Protein AF-A0A2V9YWN1-F1 (afdb_monomer)

Radius of gyration: 20.36 Å; Cα contacts (8 Å, |Δi|>4): 54; chains: 1; bounding box: 58×31×37 Å

Secondary structure (DSSP, 8-state):
---EE-S-TTT----EEGGGGTT-HHHHHTSHHHHHHHHHHHTT----TTTTTHHHHHHH-HHHHHHHHHHHHS----TTS------------GGGG--

Structure (mmCIF, N/CA/C/O backbone):
data_AF-A0A2V9YWN1-F1
#
_entry.id   AF-A0A2V9YWN1-F1
#
loop_
_atom_site.group_PDB
_atom_site.id
_atom_site.type_symbol
_atom_site.label_atom_id
_atom_site.label_alt_id
_atom_site.label_comp_id
_atom_site.label_asym_id
_atom_site.label_entity_id
_atom_site.label_seq_id
_atom_site.pdbx_PDB_ins_code
_atom_site.Cartn_x
_atom_site.Cartn_y
_atom_site.Cartn_z
_atom_site.occupancy
_atom_site.B_iso_or_equiv
_atom_site.auth_seq_id
_atom_site.auth_comp_id
_atom_site.auth_asym_id
_atom_site.auth_atom_id
_atom_site.pdbx_PDB_model_num
ATOM 1 N N . ALA A 1 1 ? -20.474 5.206 0.190 1.00 69.75 1 ALA A N 1
ATOM 2 C CA . ALA A 1 1 ? -19.546 4.139 0.611 1.00 69.75 1 ALA A CA 1
ATOM 3 C C . ALA A 1 1 ? -20.042 3.548 1.926 1.00 69.75 1 ALA A C 1
ATOM 5 O O . ALA A 1 1 ? -20.411 4.292 2.829 1.00 69.75 1 ALA A O 1
ATOM 6 N N . ASP A 1 2 ? -20.105 2.227 2.003 1.00 89.94 2 ASP A N 1
ATOM 7 C CA . ASP A 1 2 ? -20.673 1.408 3.083 1.00 89.94 2 ASP A CA 1
ATOM 8 C C . ASP A 1 2 ? -19.731 1.218 4.285 1.00 89.94 2 ASP A C 1
ATOM 10 O O . ASP A 1 2 ? -20.113 0.569 5.249 1.00 89.94 2 ASP A O 1
ATOM 14 N N . GLY A 1 3 ? -18.539 1.824 4.286 1.00 92.56 3 GLY A N 1
ATOM 15 C CA . GLY A 1 3 ? -17.574 1.751 5.395 1.00 92.56 3 GLY A CA 1
ATOM 16 C C . GLY A 1 3 ? -16.682 0.509 5.378 1.00 92.56 3 GLY A C 1
ATOM 17 O O . GLY A 1 3 ? -15.942 0.290 6.337 1.00 92.56 3 GLY A O 1
ATOM 18 N N . THR A 1 4 ? -16.737 -0.284 4.308 1.00 95.62 4 THR A N 1
ATOM 19 C CA . THR A 1 4 ? -15.873 -1.450 4.136 1.00 95.62 4 THR A CA 1
ATOM 20 C C . THR A 1 4 ? -14.432 -1.020 3.862 1.00 95.62 4 THR A C 1
ATOM 22 O O . THR A 1 4 ? -14.169 -0.123 3.060 1.00 95.62 4 THR A O 1
ATOM 25 N N . VAL A 1 5 ? -13.488 -1.663 4.547 1.00 95.62 5 VAL A N 1
ATOM 26 C CA . VAL A 1 5 ? -12.055 -1.404 4.413 1.00 95.62 5 VAL A CA 1
ATOM 27 C C . VAL A 1 5 ? -11.446 -2.397 3.434 1.00 95.62 5 VAL A C 1
ATOM 29 O O . VAL A 1 5 ? -11.574 -3.610 3.611 1.00 95.62 5 VAL A O 1
ATOM 32 N N . TRP A 1 6 ? -10.739 -1.876 2.432 1.00 95.62 6 TRP A N 1
ATOM 33 C CA . TRP A 1 6 ? -10.033 -2.659 1.417 1.00 95.62 6 TRP A CA 1
ATOM 34 C C . TRP A 1 6 ? -8.517 -2.435 1.485 1.00 95.62 6 TRP A C 1
ATOM 36 O O . TRP A 1 6 ? -8.077 -1.335 1.830 1.00 95.62 6 TRP A O 1
ATOM 46 N N . PRO A 1 7 ? -7.694 -3.442 1.132 1.00 93.31 7 PRO A N 1
ATOM 47 C CA . PRO A 1 7 ? -6.237 -3.324 1.165 1.00 93.31 7 PRO A CA 1
ATOM 48 C C . PRO A 1 7 ? -5.678 -2.514 -0.011 1.00 93.31 7 PRO A C 1
ATOM 50 O O . PRO A 1 7 ? -4.640 -1.869 0.124 1.00 93.31 7 PRO A O 1
ATOM 53 N N . CYS A 1 8 ? -6.334 -2.567 -1.174 1.00 91.00 8 CYS A N 1
ATOM 54 C CA . CYS A 1 8 ? -5.994 -1.776 -2.353 1.00 91.00 8 CYS A CA 1
ATOM 55 C C . CYS A 1 8 ? -7.203 -1.644 -3.292 1.00 91.00 8 CYS A C 1
ATOM 57 O O . CYS A 1 8 ? -8.166 -2.405 -3.197 1.00 91.00 8 CYS A O 1
ATOM 59 N N . CYS A 1 9 ? -7.120 -0.704 -4.233 1.00 87.50 9 CYS A N 1
ATOM 60 C CA . CYS A 1 9 ? -8.180 -0.397 -5.197 1.00 87.50 9 CYS A CA 1
ATOM 61 C C . CYS A 1 9 ? -8.438 -1.488 -6.248 1.00 87.50 9 CYS A C 1
ATOM 63 O O . CYS A 1 9 ? -9.487 -1.466 -6.879 1.00 87.50 9 CYS A O 1
ATOM 65 N N . VAL A 1 10 ? -7.495 -2.413 -6.456 1.00 90.00 10 VAL A N 1
ATOM 66 C CA . VAL A 1 10 ? -7.609 -3.454 -7.494 1.00 90.00 10 VAL A CA 1
ATOM 67 C C . VAL A 1 10 ? -8.172 -4.747 -6.921 1.00 90.00 10 VAL A C 1
ATOM 69 O O . VAL A 1 10 ? -9.121 -5.303 -7.456 1.00 90.00 10 VAL A O 1
ATOM 72 N N . ARG A 1 11 ? -7.572 -5.237 -5.832 1.00 89.38 11 ARG A N 1
ATOM 73 C CA . ARG A 1 11 ? -7.929 -6.524 -5.229 1.00 89.38 11 ARG A CA 1
ATOM 74 C C . ARG A 1 11 ? -9.223 -6.437 -4.416 1.00 89.38 11 ARG A C 1
ATOM 76 O O . ARG A 1 11 ? -9.965 -7.406 -4.384 1.00 89.38 11 ARG A O 1
ATOM 83 N N . ALA A 1 12 ? -9.486 -5.283 -3.793 1.00 91.19 12 ALA A N 1
ATOM 84 C CA . ALA A 1 12 ? -10.740 -4.973 -3.101 1.00 91.19 12 ALA A CA 1
ATOM 85 C C . ALA A 1 12 ? -11.219 -6.041 -2.089 1.00 91.19 12 ALA A C 1
ATOM 87 O O . ALA A 1 12 ? -12.421 -6.188 -1.868 1.00 91.19 12 ALA A O 1
ATOM 88 N N . ASP A 1 13 ? -10.300 -6.789 -1.455 1.00 93.38 13 ASP A N 1
ATOM 89 C CA . ASP A 1 13 ? -10.691 -7.779 -0.446 1.00 93.38 13 ASP A CA 1
ATOM 90 C C . ASP A 1 13 ? -11.428 -7.093 0.709 1.00 93.38 13 ASP A C 1
ATOM 92 O O . ASP A 1 13 ? -10.983 -6.065 1.227 1.00 93.38 13 ASP A O 1
ATOM 96 N N . ASN A 1 14 ? -12.520 -7.697 1.171 1.00 94.81 14 ASN A N 1
ATOM 97 C CA . ASN A 1 14 ? -13.244 -7.204 2.334 1.00 94.81 14 ASN A CA 1
ATOM 98 C C . ASN A 1 14 ? -12.496 -7.561 3.633 1.00 94.81 14 ASN A C 1
ATOM 100 O O . ASN A 1 14 ? -12.566 -8.693 4.127 1.00 94.81 14 ASN A O 1
ATOM 104 N N . LEU A 1 15 ? -11.796 -6.580 4.208 1.00 95.44 15 LEU A N 1
ATOM 105 C CA . LEU A 1 15 ? -11.077 -6.747 5.475 1.00 95.44 15 LEU A CA 1
ATOM 106 C C . LEU A 1 15 ? -11.997 -6.628 6.697 1.00 95.44 15 LEU A C 1
ATOM 108 O O . LEU A 1 15 ? -11.673 -7.166 7.753 1.00 95.44 15 LEU A O 1
ATOM 112 N N . GLY A 1 16 ? -13.140 -5.961 6.553 1.00 94.19 16 GLY A N 1
ATOM 113 C CA . GLY A 1 16 ? -14.093 -5.651 7.617 1.00 94.19 16 GLY A CA 1
ATOM 114 C C . GLY A 1 16 ? -14.768 -4.301 7.384 1.00 94.19 16 GLY A C 1
ATOM 115 O O . GLY A 1 16 ? -14.357 -3.534 6.508 1.00 94.19 16 GLY A O 1
ATOM 116 N N . ASN A 1 17 ? -15.796 -3.998 8.174 1.00 96.31 17 ASN A N 1
ATOM 117 C CA . ASN A 1 17 ? -16.509 -2.726 8.111 1.00 96.31 17 ASN A CA 1
ATOM 118 C C . ASN A 1 17 ? -16.193 -1.858 9.331 1.00 96.31 17 ASN A C 1
ATOM 120 O O . ASN A 1 17 ? -16.248 -2.329 10.461 1.00 96.31 17 ASN A O 1
ATOM 124 N N . LEU A 1 18 ? -15.911 -0.571 9.126 1.00 96.00 18 LEU A N 1
ATOM 125 C CA . LEU A 1 18 ? -15.627 0.355 10.228 1.00 96.00 18 LEU A CA 1
ATOM 126 C C . LEU A 1 18 ? -16.770 0.446 11.248 1.00 96.00 18 LEU A C 1
ATOM 128 O O . LEU A 1 18 ? -16.503 0.632 12.433 1.00 96.00 18 LEU A O 1
ATOM 132 N N . ARG A 1 19 ? -18.027 0.295 10.814 1.00 95.25 19 ARG A N 1
ATOM 133 C CA . ARG A 1 19 ? -19.201 0.385 11.697 1.00 95.25 19 ARG A CA 1
ATOM 134 C C . ARG A 1 19 ? -19.220 -0.714 12.759 1.00 95.25 19 ARG A C 1
ATOM 136 O O . ARG A 1 19 ? -19.615 -0.439 13.886 1.00 95.25 19 ARG A O 1
ATOM 143 N N . ASP A 1 20 ? -18.719 -1.901 12.426 1.00 95.50 20 ASP A N 1
ATOM 144 C CA . ASP A 1 20 ? -18.676 -3.053 13.338 1.00 95.50 20 ASP A CA 1
ATOM 145 C C . ASP A 1 20 ? -17.575 -2.911 14.400 1.00 95.50 20 ASP A C 1
ATOM 147 O O . ASP A 1 20 ? -17.615 -3.547 15.450 1.00 95.50 20 ASP A O 1
ATOM 151 N N . HIS A 1 21 ? -16.595 -2.045 14.139 1.00 93.62 21 HIS A N 1
ATOM 152 C CA . HIS A 1 21 ? -15.422 -1.827 14.982 1.00 93.62 21 HIS A CA 1
ATOM 153 C C . HIS A 1 21 ? -15.440 -0.461 15.683 1.00 93.62 21 HIS A C 1
ATOM 155 O O . HIS A 1 21 ? -14.386 0.065 16.034 1.00 93.62 21 HIS A O 1
ATOM 161 N N . ASN A 1 22 ? -16.622 0.147 15.862 1.00 95.38 22 ASN A N 1
ATOM 162 C CA . ASN A 1 22 ? -16.780 1.492 16.436 1.00 95.38 22 ASN A CA 1
ATOM 163 C C . ASN A 1 22 ? -15.854 2.535 15.775 1.00 95.38 22 ASN A C 1
ATOM 165 O O . ASN A 1 22 ? -15.280 3.402 16.431 1.00 95.38 22 ASN A O 1
ATOM 169 N N . TYR A 1 23 ? -15.676 2.409 14.458 1.00 94.69 23 TYR A N 1
ATOM 170 C CA . TYR A 1 23 ? -14.793 3.229 13.632 1.00 94.69 23 TYR A CA 1
ATOM 171 C C . TYR A 1 23 ? -13.299 3.184 14.011 1.00 94.69 23 TYR A C 1
ATOM 173 O O . TYR A 1 23 ? -12.520 4.000 13.514 1.00 94.69 23 TYR A O 1
ATOM 181 N N . ASP A 1 24 ? -12.853 2.204 14.804 1.00 95.44 24 ASP A N 1
ATOM 182 C CA . ASP A 1 24 ? -11.431 1.973 15.055 1.00 95.44 24 ASP A CA 1
ATOM 183 C C . ASP A 1 24 ? -10.784 1.199 13.897 1.00 95.44 24 ASP A C 1
ATOM 185 O O . ASP A 1 24 ? -10.712 -0.032 13.874 1.00 95.44 24 ASP A O 1
AT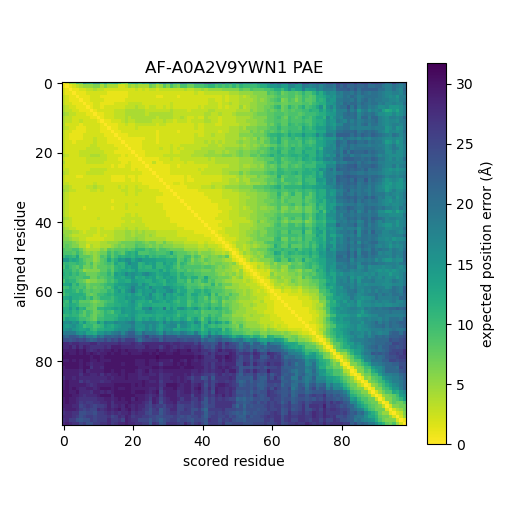OM 189 N N . PHE A 1 25 ? -10.257 1.948 12.929 1.00 95.94 25 PHE A N 1
ATOM 190 C CA . PHE A 1 25 ? -9.542 1.407 11.774 1.00 95.94 25 PHE A CA 1
ATOM 191 C C . PHE A 1 25 ? -8.357 0.502 12.145 1.00 95.94 25 PHE A C 1
ATOM 193 O O . PHE A 1 25 ? -8.055 -0.442 11.409 1.00 95.94 25 PHE A O 1
ATOM 200 N N . LYS A 1 26 ? -7.673 0.758 13.271 1.00 96.25 26 LYS A N 1
ATOM 201 C CA . LYS A 1 26 ? -6.462 0.009 13.641 1.00 96.25 26 LYS A CA 1
ATOM 202 C C . LYS A 1 26 ? -6.787 -1.459 13.887 1.00 96.25 26 LYS A C 1
ATOM 204 O O . LYS A 1 26 ? -6.006 -2.320 13.490 1.00 96.25 26 LYS A O 1
ATOM 209 N N . THR A 1 27 ? -7.951 -1.744 14.470 1.00 95.88 27 THR A N 1
ATOM 210 C CA . THR A 1 27 ? -8.401 -3.122 14.719 1.00 95.88 27 THR A CA 1
ATOM 211 C C . THR A 1 27 ? -8.472 -3.939 13.428 1.00 95.88 27 THR A C 1
ATOM 213 O O . THR A 1 27 ? -7.991 -5.070 13.385 1.00 95.88 27 THR A O 1
ATOM 216 N N . ILE A 1 28 ? -8.972 -3.341 12.345 1.00 96.56 28 ILE A N 1
ATOM 217 C CA . ILE A 1 28 ? -9.061 -3.982 11.030 1.00 96.56 28 ILE A CA 1
ATOM 218 C C . ILE A 1 28 ? -7.673 -4.046 10.376 1.00 96.56 28 ILE A C 1
ATOM 220 O O . ILE A 1 28 ? -7.268 -5.087 9.860 1.00 96.56 28 ILE A O 1
ATOM 224 N N . TRP A 1 29 ? -6.909 -2.950 10.419 1.00 96.00 29 TRP A N 1
ATOM 225 C CA . TRP A 1 29 ? -5.632 -2.818 9.706 1.00 96.00 29 TRP A CA 1
ATOM 226 C C . TRP A 1 29 ? -4.460 -3.592 10.330 1.00 96.00 29 TRP A C 1
ATOM 228 O O . TRP A 1 29 ? -3.473 -3.892 9.644 1.00 96.00 29 TRP A O 1
ATOM 238 N N . PHE A 1 30 ? -4.560 -3.962 11.604 1.00 96.25 30 PHE A N 1
ATOM 239 C CA . PHE A 1 30 ? -3.592 -4.820 12.295 1.00 96.25 30 PHE A CA 1
ATOM 240 C C . PHE A 1 30 ? -4.148 -6.212 12.636 1.00 96.25 30 PHE A C 1
ATOM 242 O O . PHE A 1 30 ? -3.446 -7.010 13.259 1.00 96.25 30 PHE A O 1
ATOM 249 N N . GLY A 1 31 ? -5.365 -6.528 12.183 1.00 95.00 31 GLY A N 1
ATOM 250 C CA . GLY A 1 31 ? -5.988 -7.840 12.345 1.00 95.00 31 GLY A CA 1
ATOM 251 C C . GLY A 1 31 ? -5.394 -8.933 11.447 1.00 95.00 31 GLY A C 1
ATOM 252 O O . GLY A 1 31 ? -4.512 -8.697 10.619 1.00 95.00 31 GLY A O 1
ATOM 253 N N . GLU A 1 32 ? -5.903 -10.156 11.589 1.00 95.75 32 GLU A N 1
ATOM 254 C CA . GLU A 1 32 ? -5.362 -11.333 10.891 1.00 95.75 32 GLU A CA 1
ATOM 255 C C . GLU A 1 32 ? -5.611 -11.321 9.377 1.00 95.75 32 GLU A C 1
ATOM 257 O O . GLU A 1 32 ? -4.694 -11.599 8.603 1.00 95.75 32 GLU A O 1
ATOM 262 N N . LYS A 1 33 ? -6.805 -10.903 8.928 1.00 95.25 33 LYS A N 1
ATOM 263 C CA . LYS A 1 33 ? -7.164 -10.876 7.495 1.00 95.25 33 LYS A CA 1
ATOM 264 C C . LYS A 1 33 ? -6.155 -10.094 6.654 1.00 95.25 33 LYS A C 1
ATOM 266 O O . LYS A 1 33 ? -5.703 -10.543 5.607 1.00 95.25 33 LYS A O 1
ATOM 271 N N . ILE A 1 34 ? -5.759 -8.917 7.126 1.00 96.38 34 ILE A N 1
ATOM 272 C CA . ILE A 1 34 ? -4.812 -8.069 6.403 1.00 96.38 34 ILE A CA 1
ATOM 273 C C . ILE A 1 34 ? -3.365 -8.563 6.527 1.00 96.38 34 ILE A C 1
ATOM 275 O O . ILE A 1 34 ? -2.579 -8.352 5.605 1.00 96.38 34 ILE A O 1
ATOM 279 N N . LYS A 1 35 ? -2.990 -9.262 7.610 1.00 96.62 35 LYS A N 1
ATOM 280 C CA . LYS A 1 35 ? -1.682 -9.940 7.691 1.00 96.62 35 LYS A CA 1
ATOM 281 C C . LYS A 1 35 ? -1.560 -11.023 6.623 1.00 96.62 35 LYS A C 1
ATOM 283 O O . LYS A 1 35 ? -0.529 -11.102 5.960 1.00 96.62 35 LYS A O 1
ATOM 288 N N . GLU A 1 36 ? -2.615 -11.802 6.410 1.00 96.19 36 GLU A N 1
ATOM 289 C CA . GLU A 1 36 ? -2.676 -12.803 5.345 1.00 96.19 36 GLU A CA 1
ATOM 290 C C . GLU A 1 36 ? -2.577 -12.173 3.951 1.00 96.19 36 GLU A C 1
ATOM 292 O O . GLU A 1 36 ? -1.756 -12.603 3.138 1.00 96.19 36 GLU A O 1
ATOM 297 N N . VAL A 1 37 ? -3.317 -11.091 3.699 1.00 95.81 37 VAL A N 1
ATOM 298 C CA . VAL A 1 37 ? -3.203 -10.341 2.438 1.00 95.81 37 VAL A CA 1
ATOM 299 C C . VAL A 1 37 ? -1.778 -9.815 2.231 1.00 95.81 37 VAL A C 1
ATOM 301 O O . VAL A 1 37 ? -1.211 -9.984 1.152 1.00 95.81 37 VAL A O 1
ATOM 304 N N . ARG A 1 38 ? -1.152 -9.225 3.259 1.00 95.56 38 ARG A N 1
ATOM 305 C CA . ARG A 1 38 ? 0.240 -8.742 3.184 1.00 95.56 38 ARG A CA 1
ATOM 306 C C . ARG A 1 38 ? 1.224 -9.875 2.898 1.00 95.56 38 ARG A C 1
ATOM 308 O O . ARG A 1 38 ? 2.122 -9.685 2.081 1.00 95.56 38 ARG A O 1
ATOM 315 N N . ARG A 1 39 ? 1.049 -11.041 3.527 1.00 96.75 39 ARG A N 1
ATOM 316 C CA . ARG A 1 39 ? 1.860 -12.241 3.273 1.00 96.75 39 ARG A CA 1
ATOM 317 C C . ARG A 1 39 ? 1.741 -12.690 1.815 1.00 96.75 39 ARG A C 1
ATOM 319 O O . ARG A 1 39 ? 2.764 -12.892 1.174 1.00 96.75 39 ARG A O 1
ATOM 326 N N . SER A 1 40 ? 0.521 -12.768 1.288 1.00 95.31 40 SER A N 1
ATOM 327 C CA . SER A 1 40 ? 0.242 -13.128 -0.110 1.00 95.31 40 SER A CA 1
ATOM 328 C C . SER A 1 40 ? 0.882 -12.147 -1.106 1.00 95.31 40 SER A C 1
ATOM 330 O O . SER A 1 40 ? 1.560 -12.543 -2.055 1.00 95.31 40 SER A O 1
ATOM 332 N N . ILE A 1 41 ? 0.769 -10.838 -0.846 1.00 93.62 41 ILE A N 1
ATOM 333 C CA . ILE A 1 41 ? 1.424 -9.800 -1.658 1.00 93.62 41 ILE A CA 1
ATOM 334 C C . ILE A 1 41 ? 2.952 -9.949 -1.610 1.00 93.62 41 ILE A C 1
ATOM 336 O O . ILE A 1 41 ? 3.604 -9.896 -2.651 1.00 93.62 41 ILE A O 1
ATOM 340 N N . ALA A 1 42 ? 3.528 -10.174 -0.425 1.00 93.31 42 ALA A N 1
ATOM 341 C CA . ALA A 1 42 ? 4.967 -10.384 -0.265 1.00 93.31 42 ALA A CA 1
ATOM 342 C C . ALA A 1 42 ? 5.457 -11.665 -0.966 1.00 93.31 42 ALA A C 1
ATOM 344 O O . ALA A 1 42 ? 6.560 -11.680 -1.513 1.00 93.31 42 ALA A O 1
ATOM 345 N N . ALA A 1 43 ? 4.619 -12.704 -1.016 1.00 96.56 43 ALA A N 1
ATOM 346 C CA . ALA A 1 43 ? 4.857 -13.940 -1.757 1.00 96.56 43 ALA A CA 1
ATOM 347 C C . ALA A 1 43 ? 4.693 -13.791 -3.287 1.00 96.56 43 ALA A C 1
ATOM 349 O O . ALA A 1 43 ? 4.881 -14.762 -4.014 1.00 96.56 43 ALA A O 1
ATOM 350 N N . LYS A 1 44 ? 4.408 -12.578 -3.792 1.00 92.25 44 LYS A N 1
ATOM 351 C CA . LYS A 1 44 ? 4.198 -12.259 -5.220 1.00 92.25 44 LYS A CA 1
ATOM 352 C C . LYS A 1 44 ? 2.991 -12.960 -5.853 1.00 92.25 44 LYS A C 1
ATOM 354 O O . LYS A 1 44 ? 2.924 -13.088 -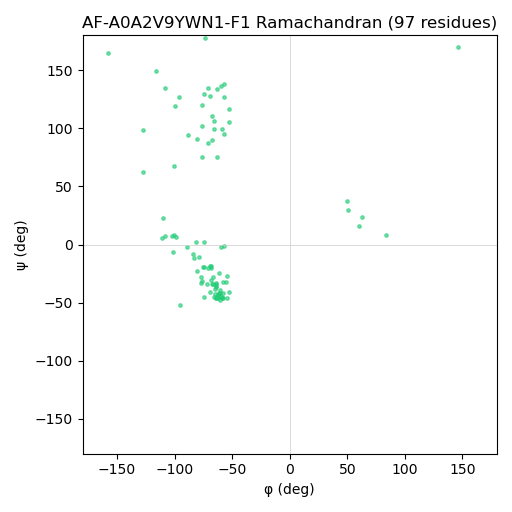7.071 1.00 92.25 44 LYS A O 1
ATOM 359 N N . GLU A 1 45 ? 2.015 -13.346 -5.041 1.00 93.50 45 GLU A N 1
ATOM 360 C CA . GLU A 1 45 ? 0.756 -13.950 -5.501 1.00 93.50 45 GLU A CA 1
ATOM 361 C C . GLU A 1 45 ? -0.231 -12.896 -6.036 1.00 93.50 45 GLU A C 1
ATOM 363 O O . GLU A 1 45 ? -1.249 -13.221 -6.640 1.00 93.50 45 GLU A O 1
ATOM 368 N N . CYS A 1 46 ? 0.056 -11.608 -5.815 1.00 90.56 46 CYS A N 1
ATOM 369 C CA . CYS A 1 46 ? -0.728 -10.494 -6.336 1.00 90.56 46 CYS A CA 1
ATOM 370 C C . CYS A 1 46 ? -0.070 -9.907 -7.594 1.00 90.56 46 CYS A C 1
ATOM 372 O O . CYS A 1 46 ? 1.033 -9.361 -7.533 1.00 90.56 46 CYS A O 1
ATOM 374 N N . HIS A 1 47 ? -0.778 -9.947 -8.724 1.00 89.31 47 HIS A N 1
ATOM 375 C CA . HIS A 1 47 ? -0.312 -9.427 -10.014 1.00 89.31 47 HIS A CA 1
ATOM 376 C C . HIS A 1 47 ? -0.919 -8.049 -10.310 1.00 89.31 47 HIS A C 1
ATOM 378 O O . HIS A 1 47 ? -1.768 -7.894 -11.183 1.00 89.31 47 HIS A O 1
ATOM 384 N N . CYS A 1 48 ? -0.525 -7.036 -9.534 1.00 86.50 48 CYS A N 1
ATOM 385 C CA . CYS A 1 48 ? -1.130 -5.709 -9.630 1.00 86.50 48 CYS A CA 1
ATOM 386 C C . CYS A 1 48 ? -0.628 -4.929 -10.868 1.00 86.50 48 CYS A C 1
ATOM 388 O O . CYS A 1 48 ? 0.560 -4.598 -10.919 1.00 86.50 48 CYS A O 1
ATOM 390 N N . PRO A 1 49 ? -1.507 -4.528 -11.813 1.00 82.38 49 PRO A N 1
ATOM 391 C CA . PRO A 1 49 ? -1.114 -3.693 -12.954 1.00 82.38 49 PRO A CA 1
ATOM 392 C C . PRO A 1 49 ? -0.726 -2.267 -12.530 1.00 82.38 49 PRO A C 1
ATOM 394 O O . PRO A 1 49 ? -0.010 -1.570 -13.242 1.00 82.38 49 PRO A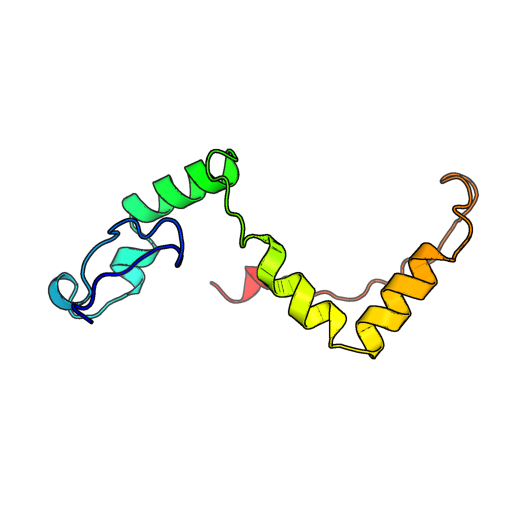 O 1
ATOM 397 N N . LEU A 1 50 ? -1.175 -1.838 -11.346 1.00 82.50 50 LEU A N 1
ATOM 398 C CA . LEU A 1 50 ? -0.943 -0.509 -10.782 1.00 82.50 50 LEU A CA 1
ATOM 399 C C . LEU A 1 50 ? 0.174 -0.478 -9.729 1.00 82.50 50 LEU A C 1
ATOM 401 O O . LEU A 1 50 ? 0.372 0.559 -9.102 1.00 82.50 50 LEU A O 1
ATOM 405 N N . ALA A 1 51 ? 0.938 -1.562 -9.535 1.00 78.69 51 ALA A N 1
ATOM 406 C CA . ALA A 1 51 ? 2.066 -1.573 -8.589 1.00 78.69 51 ALA A CA 1
ATOM 407 C C . ALA A 1 51 ? 3.077 -0.443 -8.864 1.00 78.69 51 ALA A C 1
ATOM 409 O O . ALA A 1 51 ? 3.733 0.064 -7.959 1.00 78.69 51 ALA A O 1
ATOM 410 N N . ASN A 1 52 ? 3.133 -0.023 -10.127 1.00 74.12 52 ASN A N 1
ATOM 411 C CA . ASN A 1 52 ? 4.061 0.956 -10.665 1.00 74.12 52 ASN A CA 1
ATOM 412 C C . ASN A 1 52 ? 3.413 2.336 -10.856 1.00 74.12 52 ASN A C 1
ATOM 414 O O . ASN A 1 52 ? 4.020 3.212 -11.465 1.00 74.12 52 ASN A O 1
ATOM 418 N N . ALA A 1 53 ? 2.176 2.544 -10.394 1.00 78.88 53 ALA A N 1
ATOM 419 C CA . ALA A 1 53 ? 1.433 3.769 -10.682 1.00 78.88 53 ALA A CA 1
ATOM 420 C C . ALA A 1 53 ? 2.128 5.027 -10.136 1.00 78.88 53 ALA A C 1
ATOM 422 O O . ALA A 1 53 ? 1.957 6.103 -10.688 1.00 78.88 53 ALA A O 1
ATOM 423 N N . SER A 1 54 ? 2.964 4.911 -9.102 1.00 74.44 54 SER A N 1
ATOM 424 C CA . SER A 1 54 ? 3.754 6.037 -8.592 1.00 74.44 54 SER A CA 1
ATOM 425 C C . SER A 1 54 ? 4.889 6.479 -9.527 1.00 74.44 54 SER A C 1
ATOM 427 O O . SER A 1 54 ? 5.338 7.619 -9.416 1.00 74.44 54 SER A O 1
ATOM 429 N N . TYR A 1 55 ? 5.344 5.642 -10.469 1.00 75.19 55 TYR A N 1
ATOM 430 C CA . TYR A 1 55 ? 6.395 6.027 -11.420 1.00 75.19 55 TYR A CA 1
ATOM 431 C C . TYR A 1 55 ? 5.940 7.120 -12.388 1.00 75.19 55 TYR A C 1
ATOM 433 O O . TYR A 1 55 ? 6.767 7.918 -12.827 1.00 75.19 55 TYR A O 1
ATOM 441 N N . THR A 1 56 ? 4.642 7.213 -12.691 1.00 76.00 56 THR A N 1
ATOM 442 C CA . THR A 1 56 ? 4.124 8.315 -13.513 1.00 76.00 56 THR A CA 1
ATOM 443 C C . THR A 1 56 ? 4.317 9.657 -12.805 1.00 76.00 56 THR A C 1
ATOM 445 O O . THR A 1 56 ? 4.705 10.629 -13.444 1.00 76.00 56 THR A O 1
ATOM 448 N N . ASN A 1 57 ? 4.185 9.700 -11.475 1.00 81.75 57 ASN A N 1
ATOM 449 C CA . ASN A 1 57 ? 4.464 10.906 -10.691 1.00 81.75 57 ASN A CA 1
ATOM 450 C C . ASN A 1 57 ? 5.947 11.300 -10.764 1.00 81.75 57 ASN A C 1
ATOM 452 O O . ASN A 1 57 ? 6.262 12.481 -10.864 1.00 81.75 57 ASN A O 1
ATOM 456 N N . MET A 1 58 ? 6.860 10.322 -10.767 1.00 79.31 58 MET A N 1
ATOM 457 C CA . MET A 1 58 ? 8.300 10.578 -10.912 1.00 79.31 58 MET A CA 1
ATOM 458 C C . MET A 1 58 ? 8.674 11.086 -12.309 1.00 79.31 58 MET A C 1
ATOM 460 O O . MET A 1 58 ? 9.624 11.852 -12.436 1.00 79.31 58 MET A O 1
ATOM 464 N N . LEU A 1 59 ? 7.934 10.691 -13.350 1.00 81.62 59 LEU A N 1
ATOM 465 C CA . LEU A 1 59 ? 8.140 11.196 -14.711 1.00 81.62 59 LEU A CA 1
ATOM 466 C C . LEU A 1 59 ? 7.804 12.691 -14.824 1.00 81.62 59 LEU A C 1
ATOM 468 O O . LEU A 1 59 ? 8.454 13.412 -15.576 1.00 81.62 59 LEU A O 1
ATOM 472 N N . HIS A 1 60 ? 6.810 13.156 -14.064 1.00 82.44 60 HIS A N 1
ATOM 473 C CA . HIS A 1 60 ? 6.419 14.565 -14.024 1.00 82.44 60 HIS A CA 1
ATOM 474 C C . HIS A 1 60 ? 7.257 15.412 -13.050 1.00 82.44 60 HIS A C 1
ATOM 476 O O . HIS A 1 60 ? 7.167 16.639 -13.086 1.00 82.44 60 HIS A O 1
ATOM 482 N N . ASP A 1 61 ? 8.110 14.793 -12.227 1.00 87.88 61 ASP A N 1
ATOM 483 C CA . ASP A 1 61 ? 9.084 15.498 -11.395 1.00 87.88 61 ASP A CA 1
ATOM 484 C C . ASP A 1 61 ? 10.399 15.704 -12.162 1.00 87.88 61 ASP A C 1
ATOM 486 O O . ASP A 1 61 ? 11.281 14.841 -12.194 1.00 87.88 61 ASP A O 1
ATOM 490 N N . LEU A 1 62 ? 10.533 16.874 -12.795 1.00 87.31 62 LEU A N 1
ATOM 491 C CA . LEU A 1 62 ? 11.692 17.224 -13.627 1.00 87.31 62 LEU A CA 1
ATOM 492 C C . LEU A 1 62 ? 13.056 17.032 -12.918 1.00 87.31 62 LEU A C 1
ATOM 494 O O . LEU A 1 62 ? 13.979 16.516 -13.557 1.00 87.31 62 LEU A O 1
ATOM 498 N N . PRO A 1 63 ? 13.231 17.380 -11.624 1.00 86.12 63 PRO A N 1
ATOM 499 C CA . PRO A 1 63 ? 14.483 17.133 -10.908 1.00 86.12 63 PRO A CA 1
ATOM 500 C C . PRO A 1 63 ? 14.818 15.645 -10.756 1.00 86.12 63 PRO A C 1
ATOM 502 O O . PRO A 1 63 ? 15.961 15.244 -10.999 1.00 86.12 63 PRO A O 1
ATOM 505 N N . THR A 1 64 ? 13.848 14.812 -10.362 1.00 84.56 64 THR A N 1
ATOM 506 C CA . THR A 1 64 ? 14.048 13.360 -10.247 1.00 84.56 64 THR A CA 1
ATOM 507 C C . THR A 1 64 ? 14.330 12.748 -11.612 1.00 84.56 64 THR A C 1
ATOM 509 O O . THR A 1 64 ? 15.272 11.961 -11.738 1.00 84.56 64 THR A O 1
ATOM 512 N N . LEU A 1 65 ? 13.600 13.167 -12.650 1.00 87.06 65 LEU A N 1
ATOM 513 C CA . LEU A 1 65 ? 13.820 12.713 -14.019 1.00 87.06 65 LEU A CA 1
ATOM 514 C C . LEU A 1 65 ? 15.255 13.004 -14.486 1.00 87.06 65 LEU A C 1
ATOM 516 O O . LEU A 1 65 ? 15.931 12.108 -14.992 1.00 87.06 65 LEU A O 1
ATOM 520 N N . GLY A 1 66 ? 15.757 14.219 -14.243 1.00 89.88 66 GLY A N 1
ATOM 521 C CA . GLY A 1 66 ? 17.131 14.601 -14.578 1.00 89.88 66 GLY A CA 1
ATOM 522 C C . GLY A 1 66 ? 18.191 13.758 -13.857 1.00 89.88 66 GLY A C 1
ATOM 523 O O . GLY A 1 66 ? 19.164 13.324 -14.475 1.00 89.88 66 GLY A O 1
ATOM 524 N N . ARG A 1 67 ? 17.993 13.458 -12.565 1.00 86.12 67 ARG A N 1
ATOM 525 C CA . ARG A 1 67 ? 18.907 12.602 -11.780 1.00 86.12 67 ARG A CA 1
ATOM 526 C C . ARG A 1 67 ? 18.960 11.173 -12.316 1.00 86.12 67 ARG A C 1
ATOM 528 O O . ARG A 1 67 ? 20.045 10.609 -12.464 1.00 86.12 67 ARG A O 1
ATOM 535 N N . VAL A 1 68 ? 17.797 10.589 -12.610 1.00 87.62 68 VAL A N 1
ATOM 536 C CA . VAL A 1 68 ? 17.698 9.226 -13.149 1.00 87.62 68 VAL A CA 1
ATOM 537 C C . VAL A 1 68 ? 18.307 9.158 -14.551 1.00 87.62 68 VAL A C 1
ATOM 539 O O . VAL A 1 68 ? 19.114 8.266 -14.811 1.00 87.62 68 VAL A O 1
ATOM 542 N N . ALA A 1 69 ? 18.003 10.126 -15.421 1.00 88.06 69 ALA A N 1
ATOM 543 C CA . ALA A 1 69 ? 18.584 10.217 -16.760 1.00 88.06 69 ALA A CA 1
ATOM 544 C C . ALA A 1 69 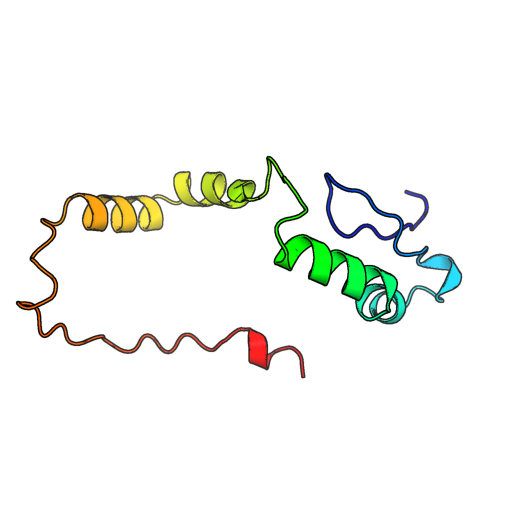? 20.116 10.333 -16.712 1.00 88.06 69 ALA A C 1
ATOM 546 O O . ALA A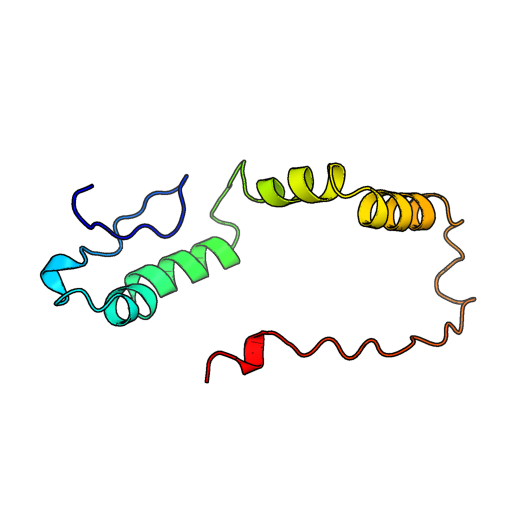 1 69 ? 20.816 9.592 -17.403 1.00 88.06 69 ALA A O 1
ATOM 547 N N . GLY A 1 70 ? 20.650 11.185 -15.830 1.00 89.88 70 GLY A N 1
ATOM 548 C CA . GLY A 1 70 ? 22.091 11.315 -15.619 1.00 89.88 70 GLY A CA 1
ATOM 549 C C . GLY A 1 70 ? 22.751 10.013 -15.153 1.00 89.88 70 GLY A C 1
ATOM 550 O O . GLY A 1 70 ? 23.828 9.669 -15.630 1.00 89.88 70 GLY A O 1
ATOM 551 N N . ASN A 1 71 ? 22.102 9.245 -14.272 1.00 85.12 71 ASN A N 1
ATOM 552 C CA . ASN A 1 71 ? 22.608 7.938 -13.840 1.00 85.12 71 ASN A CA 1
ATOM 553 C C . ASN A 1 71 ? 22.603 6.892 -14.961 1.00 85.12 71 ASN A C 1
ATOM 555 O O . ASN A 1 71 ? 23.499 6.053 -15.002 1.00 85.12 71 ASN A O 1
ATOM 559 N N . LEU A 1 72 ? 21.627 6.945 -15.869 1.00 85.75 72 LEU A N 1
ATOM 560 C CA . LEU A 1 72 ? 21.552 6.037 -17.013 1.00 85.75 72 LEU A CA 1
ATOM 561 C C . LEU A 1 72 ? 22.626 6.344 -18.070 1.00 85.75 72 LEU A C 1
ATOM 563 O O . LEU A 1 72 ? 23.142 5.430 -18.706 1.00 85.75 72 LEU A O 1
ATOM 567 N N . MET A 1 73 ? 22.962 7.627 -18.237 1.00 86.19 73 MET A N 1
ATOM 568 C CA . MET A 1 73 ? 23.973 8.109 -19.186 1.00 86.19 73 MET A CA 1
ATOM 569 C C . MET A 1 73 ? 25.410 8.018 -18.659 1.00 86.19 73 MET A C 1
ATOM 571 O O . MET A 1 73 ? 26.359 8.177 -19.427 1.00 86.19 73 MET A O 1
ATOM 575 N N . ARG A 1 74 ? 25.603 7.753 -17.361 1.00 81.75 74 ARG A N 1
ATOM 576 C CA . ARG A 1 74 ? 26.934 7.502 -16.805 1.00 81.75 74 ARG A CA 1
ATOM 577 C C . ARG A 1 74 ? 27.459 6.158 -17.325 1.00 81.75 74 ARG A C 1
ATOM 579 O O . ARG A 1 74 ? 26.766 5.149 -17.180 1.00 81.75 74 ARG A O 1
ATOM 586 N N . PRO A 1 75 ? 28.677 6.101 -17.894 1.00 76.06 75 PRO A N 1
ATOM 587 C CA . PRO A 1 75 ? 29.275 4.831 -18.278 1.00 76.06 75 PRO A CA 1
ATOM 588 C C . PRO A 1 75 ? 29.349 3.921 -17.046 1.00 76.06 75 PRO A C 1
ATOM 590 O O . PRO A 1 75 ? 29.855 4.325 -15.996 1.00 76.06 75 PRO A O 1
ATOM 593 N N . LYS A 1 76 ? 28.817 2.698 -17.158 1.00 62.06 76 LYS A N 1
ATOM 594 C CA . LYS A 1 76 ? 28.940 1.668 -16.119 1.00 62.06 76 LYS A CA 1
ATOM 595 C C . LYS A 1 76 ? 30.401 1.239 -16.040 1.00 62.06 76 LYS A C 1
ATOM 597 O O . LYS A 1 76 ? 30.831 0.333 -16.746 1.00 62.06 76 LYS A O 1
ATOM 602 N N . VAL A 1 77 ? 31.170 1.916 -15.200 1.00 57.00 77 VAL A N 1
ATOM 603 C CA . VAL A 1 77 ? 32.513 1.472 -14.829 1.00 57.00 77 VAL A CA 1
ATOM 604 C C . VAL A 1 77 ? 32.368 0.128 -14.099 1.00 57.00 77 VAL A C 1
ATOM 606 O O . VAL A 1 77 ? 31.480 0.004 -13.248 1.00 57.00 77 VAL A O 1
ATOM 609 N N . PRO A 1 78 ? 33.174 -0.898 -14.427 1.00 54.94 78 PRO A N 1
ATOM 610 C CA . PRO A 1 78 ? 33.099 -2.186 -13.753 1.00 54.94 78 PRO A CA 1
ATOM 611 C C . PRO A 1 78 ? 33.298 -2.011 -12.245 1.00 54.94 78 PRO A C 1
ATOM 613 O O . PRO A 1 78 ? 34.162 -1.258 -11.792 1.00 54.94 78 PRO A O 1
ATOM 616 N N . LEU A 1 79 ? 32.477 -2.738 -11.485 1.00 53.81 79 LEU A N 1
ATOM 617 C CA . LEU A 1 79 ? 32.226 -2.625 -10.042 1.00 53.81 79 LEU A CA 1
ATOM 618 C C . LEU A 1 79 ? 33.472 -2.762 -9.131 1.00 53.81 79 LEU A C 1
ATOM 620 O O . LEU A 1 79 ? 33.346 -2.662 -7.918 1.00 53.81 79 LEU A O 1
ATOM 624 N N . GLY A 1 80 ? 34.663 -2.986 -9.696 1.00 50.84 80 GLY A N 1
ATOM 625 C CA . GLY A 1 80 ? 35.939 -3.084 -8.979 1.00 50.84 80 GLY A CA 1
ATOM 626 C C . GLY A 1 80 ? 36.834 -1.839 -9.041 1.00 50.84 80 GLY A C 1
ATOM 627 O O . GLY A 1 80 ? 37.861 -1.824 -8.374 1.00 50.84 80 GLY A O 1
ATOM 628 N N . ALA A 1 81 ? 36.490 -0.806 -9.820 1.00 56.41 81 ALA A N 1
ATOM 629 C CA . ALA A 1 81 ? 37.379 0.346 -10.048 1.00 56.41 81 ALA A CA 1
ATOM 630 C C . ALA A 1 81 ? 36.936 1.648 -9.355 1.00 56.41 81 ALA A C 1
ATOM 632 O O . ALA A 1 81 ? 37.517 2.704 -9.598 1.00 56.41 81 ALA A O 1
ATOM 633 N N . ILE A 1 82 ? 35.902 1.604 -8.511 1.00 50.06 82 ILE A N 1
ATOM 634 C CA . ILE A 1 82 ? 35.321 2.805 -7.913 1.00 50.06 82 ILE A CA 1
ATOM 635 C C . ILE A 1 82 ? 35.249 2.679 -6.387 1.00 50.06 82 ILE A C 1
ATOM 637 O O . ILE A 1 82 ? 34.295 2.142 -5.828 1.00 50.06 82 ILE A O 1
ATOM 641 N N . SER A 1 83 ? 36.231 3.270 -5.709 1.00 48.81 83 SER A N 1
ATOM 642 C CA . SER A 1 83 ? 36.127 3.687 -4.307 1.00 48.81 83 SER A CA 1
ATOM 643 C C . SER A 1 83 ? 35.285 4.967 -4.241 1.00 48.81 83 SER A C 1
ATOM 645 O O . SER A 1 83 ? 35.820 6.068 -4.129 1.00 48.81 83 SER A O 1
ATOM 647 N N . LEU A 1 84 ? 33.963 4.864 -4.396 1.00 51.62 84 LEU A N 1
ATOM 648 C CA . LEU A 1 84 ? 33.086 6.024 -4.208 1.00 51.62 84 LEU A CA 1
ATOM 649 C C . LEU A 1 84 ? 32.968 6.310 -2.707 1.00 51.62 84 LEU A C 1
ATOM 651 O O . LEU A 1 84 ? 32.599 5.403 -1.956 1.00 51.62 84 LEU A O 1
ATOM 655 N N . PRO A 1 85 ? 33.183 7.556 -2.249 1.00 40.75 85 PRO A N 1
ATOM 656 C CA . PRO A 1 85 ? 32.667 7.963 -0.959 1.00 40.75 85 PRO A CA 1
ATOM 657 C C . PRO A 1 85 ? 31.141 7.950 -1.074 1.00 40.75 85 PRO A C 1
ATOM 659 O O . PRO A 1 85 ? 30.529 8.869 -1.622 1.00 40.75 85 PRO A O 1
ATOM 662 N N . VAL A 1 86 ? 30.517 6.877 -0.586 1.00 52.41 86 VAL A N 1
ATOM 663 C CA . VAL A 1 86 ? 29.098 6.885 -0.238 1.00 52.41 86 VAL A CA 1
ATOM 664 C C . VAL A 1 86 ? 28.944 7.984 0.803 1.00 52.41 86 VAL A C 1
ATOM 666 O O . VAL A 1 86 ? 29.276 7.807 1.973 1.00 52.41 86 VAL A O 1
ATOM 669 N N . LYS A 1 87 ? 28.495 9.163 0.370 1.00 41.34 87 LYS A N 1
ATOM 670 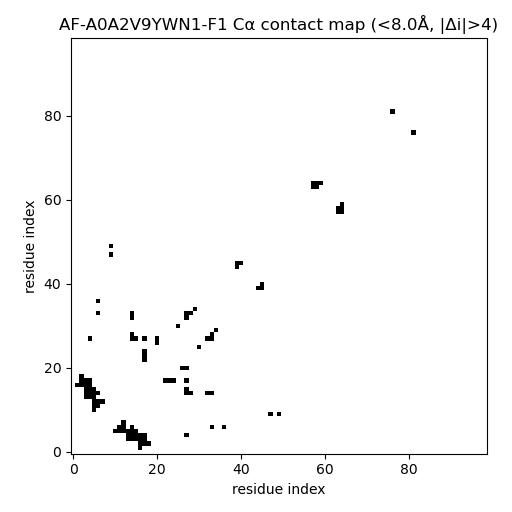C CA . LYS A 1 87 ? 27.993 10.163 1.299 1.00 41.34 87 LYS A CA 1
ATOM 671 C C . LYS A 1 87 ? 26.744 9.533 1.891 1.00 41.34 87 LYS A C 1
ATOM 673 O O . LYS A 1 87 ? 25.761 9.347 1.181 1.00 41.34 87 LYS A O 1
ATOM 678 N N . ALA A 1 88 ? 26.854 9.103 3.145 1.00 40.78 88 ALA A N 1
ATOM 679 C CA . ALA A 1 88 ? 25.748 8.578 3.917 1.00 40.78 88 ALA A CA 1
ATOM 680 C C . ALA A 1 88 ? 24.655 9.650 3.950 1.00 40.78 88 ALA A C 1
ATOM 682 O O . ALA A 1 88 ? 24.703 10.587 4.744 1.00 40.78 88 ALA A O 1
ATOM 683 N N . GLU A 1 89 ? 23.699 9.556 3.033 1.00 37.25 89 GLU A N 1
ATOM 684 C CA . GLU A 1 89 ? 22.428 10.228 3.196 1.00 37.25 89 GLU A CA 1
ATOM 685 C C . GLU A 1 89 ? 21.763 9.508 4.361 1.00 37.25 89 GLU A C 1
ATOM 687 O O . GLU A 1 89 ? 21.438 8.323 4.280 1.00 37.25 89 GLU A O 1
ATOM 692 N N . SER A 1 90 ? 21.651 10.212 5.485 1.00 40.25 90 SER A N 1
ATOM 693 C CA . SER A 1 90 ? 20.873 9.811 6.647 1.00 40.25 90 SER A CA 1
ATOM 694 C C . SER A 1 90 ? 19.400 9.727 6.245 1.00 40.25 90 SER A C 1
ATOM 696 O O . SER A 1 90 ? 18.595 10.610 6.532 1.00 40.25 90 SER A O 1
ATOM 698 N N . GLY A 1 91 ? 19.057 8.668 5.517 1.00 35.19 91 GLY A N 1
ATOM 699 C CA . GLY A 1 91 ? 17.699 8.231 5.277 1.00 35.19 91 GLY A CA 1
ATOM 700 C C . GLY A 1 91 ? 17.175 7.660 6.578 1.00 35.19 91 GLY A C 1
ATOM 701 O O . GLY A 1 91 ? 17.311 6.466 6.831 1.00 35.19 91 GLY A O 1
ATOM 702 N N . GLN A 1 92 ? 16.614 8.529 7.419 1.00 41.09 92 GLN A N 1
ATOM 703 C CA . GLN A 1 92 ? 15.814 8.124 8.564 1.00 41.09 92 GLN A CA 1
ATOM 704 C C . GLN A 1 92 ? 14.73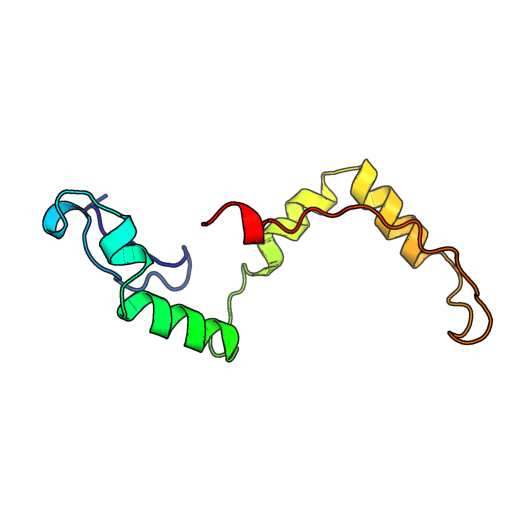2 7.170 8.044 1.00 41.09 92 GLN A C 1
ATOM 706 O O . GLN A 1 9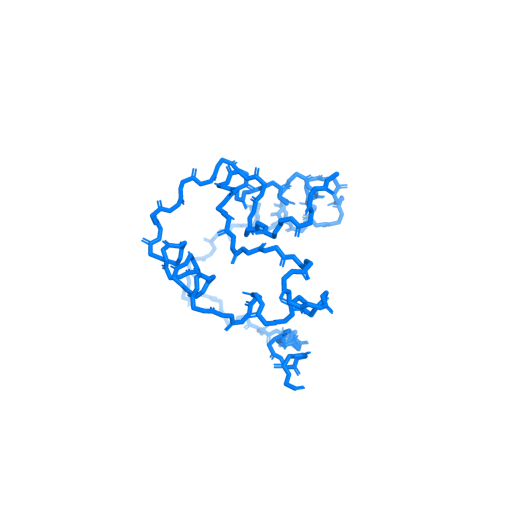2 ? 13.790 7.572 7.356 1.00 41.09 92 GLN A O 1
ATOM 711 N N . SER A 1 93 ? 14.931 5.885 8.318 1.00 37.22 93 SER A N 1
ATOM 712 C CA . SER A 1 93 ? 14.018 4.807 7.990 1.00 37.22 93 SER A CA 1
ATOM 713 C C . SER A 1 93 ? 12.638 5.156 8.543 1.00 37.22 93 SER A C 1
ATOM 715 O O . SER A 1 93 ? 12.439 5.254 9.750 1.00 37.22 93 SER A O 1
ATOM 717 N N . SER A 1 94 ? 11.653 5.317 7.656 1.00 44.84 94 SER A N 1
ATOM 718 C CA . SER A 1 94 ? 10.246 5.550 8.023 1.00 44.84 94 SER A CA 1
ATOM 719 C C . SER A 1 94 ? 9.641 4.407 8.867 1.00 44.84 94 SER A C 1
ATOM 721 O O . SER A 1 94 ? 8.494 4.487 9.297 1.00 44.84 94 SER A O 1
ATOM 723 N N . ARG A 1 95 ? 10.411 3.339 9.136 1.00 44.97 95 ARG A N 1
ATOM 724 C CA . ARG A 1 95 ? 10.059 2.277 10.087 1.00 44.97 95 ARG A CA 1
ATOM 725 C C . ARG A 1 95 ? 10.052 2.747 11.548 1.00 44.97 95 ARG A C 1
ATOM 727 O O . ARG A 1 95 ? 9.369 2.117 12.341 1.00 44.97 95 ARG A O 1
ATOM 734 N N . ASP A 1 96 ? 10.695 3.868 11.881 1.00 36.78 96 ASP A N 1
ATOM 735 C CA . ASP A 1 96 ? 10.790 4.354 13.271 1.00 36.78 96 ASP A CA 1
ATOM 736 C C . ASP A 1 96 ? 9.626 5.272 13.690 1.00 36.78 96 ASP A C 1
ATOM 738 O O . ASP A 1 96 ? 9.561 5.723 14.828 1.00 36.78 96 ASP A O 1
ATOM 742 N N . ARG A 1 97 ? 8.691 5.576 12.776 1.00 42.72 97 ARG A N 1
ATOM 743 C CA . ARG A 1 97 ? 7.520 6.437 13.046 1.00 42.72 97 ARG A CA 1
ATOM 744 C C . ARG A 1 97 ? 6.225 5.671 13.332 1.00 42.72 97 ARG A C 1
ATOM 746 O O . ARG A 1 97 ? 5.163 6.279 13.432 1.00 42.72 97 ARG A O 1
ATOM 753 N N . ILE A 1 98 ? 6.313 4.347 13.448 1.00 43.12 98 ILE A N 1
ATOM 754 C CA . ILE A 1 98 ? 5.209 3.459 13.828 1.00 43.12 98 ILE A CA 1
ATOM 755 C C . ILE A 1 98 ? 5.693 2.598 15.003 1.00 43.12 98 ILE A C 1
ATOM 757 O O . ILE A 1 98 ? 5.838 1.384 14.886 1.00 43.12 98 ILE A O 1
ATOM 761 N N . ALA A 1 99 ? 6.007 3.259 16.112 1.00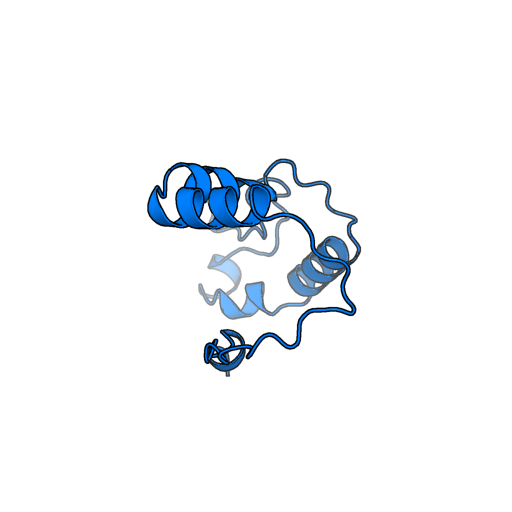 37.00 99 ALA A N 1
ATOM 762 C CA . ALA A 1 99 ? 6.117 2.677 17.443 1.00 37.00 99 ALA A CA 1
ATOM 763 C C . ALA A 1 99 ? 5.381 3.612 18.407 1.00 37.00 99 ALA A C 1
ATOM 765 O O . ALA A 1 99 ? 5.534 4.845 18.238 1.00 37.00 99 ALA A O 1
#

Sequence (99 aa):
ADGTVWPCCVRADNLGNLRDHNYDFKTIWFGEKIKEVRRSIAAKECHCPLANASYTNMLHDLPTLGRVAGNLMRPKVPLGAISLPVKAESGQSSRDRIA

pLDDT: mean 79.1, std 20.05, range [35.19, 96.75]

Foldseek 3Di:
DQQFDAPDPPVRDGLDGCVVVVNPVCCSCVDDVVVVVVVCVVVVVDPDPCPCVCVVVLVVVPVSVVVVVVVVPPPPDPPPPDPDPPPPPPPPPPVVVPD

Mean predicted aligned error: 12.53 Å

Solvent-accessible surface area (backbone atoms only — not comparable to full-atom values): 6486 Å² total; per-residue (Å²): 135,92,48,66,44,54,89,46,93,81,77,53,50,85,59,46,44,32,78,84,48,80,63,44,58,62,64,48,70,72,30,68,67,44,50,52,51,51,51,40,48,74,70,61,73,56,88,61,89,62,78,60,57,66,54,62,58,45,66,72,34,61,72,59,39,50,55,53,52,52,60,70,70,45,80,85,70,65,91,85,77,68,92,68,82,77,75,79,72,84,70,76,61,76,72,73,77,75,120